Protein AF-A0A7V9RPB6-F1 (afdb_monomer_lite)

Sequence (83 aa):
FLPWSPFGGISKAGDLGSSFAPYAEIASQYGVSPQQVCLAWLLAKGGHVVPIPGASRPETITDSAQAGGLQLTDEELARLDAA

Secondary structure (DSSP, 8-state):
---BSTTSSTTTGGGHHHH-HHHHHHHHHHTS-HHHHHHHHHHHT-TT---B----SHHHHHHHHHGGG----HHHHHHHHT-

pLDDT: mean 93.18, std 6.24, range [61.16, 98.5]

Radius of gyration: 11.66 Å; chains: 1; bounding box: 31×27×21 Å

Structure (mmCIF, N/CA/C/O backbone):
data_AF-A0A7V9RPB6-F1
#
_entry.id   AF-A0A7V9RPB6-F1
#
loop_
_atom_site.group_PDB
_atom_site.id
_atom_site.type_symbol
_atom_site.label_atom_id
_atom_site.label_alt_id
_atom_site.label_comp_id
_atom_site.label_asym_id
_atom_site.label_entity_id
_atom_site.label_seq_id
_atom_site.pdbx_PDB_ins_code
_atom_site.Cartn_x
_atom_site.Cartn_y
_atom_site.Cartn_z
_atom_site.occupancy
_atom_site.B_iso_or_equiv
_atom_site.auth_seq_id
_atom_site.auth_comp_id
_atom_site.auth_asym_id
_atom_site.auth_atom_id
_atom_site.pdbx_PDB_model_num
ATOM 1 N N . PHE A 1 1 ? -4.208 -15.020 -9.056 1.00 75.69 1 PHE A N 1
ATOM 2 C CA . PHE A 1 1 ? -3.534 -14.041 -9.933 1.00 75.69 1 PHE A CA 1
ATOM 3 C C . PHE A 1 1 ? -2.316 -13.510 -9.190 1.00 75.69 1 PHE A C 1
ATOM 5 O O . PHE A 1 1 ? -2.427 -13.249 -7.999 1.00 75.69 1 PHE A O 1
ATOM 12 N N . LEU A 1 2 ? -1.158 -13.421 -9.849 1.00 61.16 2 LEU A N 1
ATOM 13 C CA . LEU A 1 2 ? 0.105 -12.993 -9.235 1.00 61.16 2 LEU A CA 1
ATOM 14 C C . LEU A 1 2 ? 0.569 -11.698 -9.913 1.00 61.16 2 LEU A C 1
ATOM 16 O O . LEU A 1 2 ? 1.247 -11.774 -10.940 1.00 61.16 2 LEU A O 1
ATOM 20 N N . PRO A 1 3 ? 0.173 -10.515 -9.413 1.00 75.94 3 PRO A N 1
ATOM 21 C CA . PRO A 1 3 ? 0.650 -9.266 -9.982 1.00 75.94 3 PRO A CA 1
ATOM 22 C C . PRO A 1 3 ? 2.152 -9.130 -9.717 1.00 75.94 3 PRO A C 1
ATOM 24 O O . PRO A 1 3 ? 2.596 -9.023 -8.570 1.00 75.94 3 PRO A O 1
ATOM 27 N N . TRP A 1 4 ? 2.932 -9.151 -10.796 1.00 82.44 4 TRP A N 1
ATOM 28 C CA . TRP A 1 4 ? 4.359 -8.854 -10.762 1.00 82.44 4 TRP A CA 1
ATOM 29 C C . TRP A 1 4 ? 4.581 -7.344 -10.855 1.00 82.44 4 TRP A C 1
ATOM 31 O O . TRP A 1 4 ? 3.907 -6.666 -11.628 1.00 82.44 4 TRP A O 1
ATOM 41 N N . SER A 1 5 ? 5.550 -6.827 -10.095 1.00 86.56 5 SER A N 1
ATOM 42 C CA . SER A 1 5 ? 5.862 -5.391 -10.029 1.00 86.56 5 SER A CA 1
ATOM 43 C C . SER A 1 5 ? 4.647 -4.517 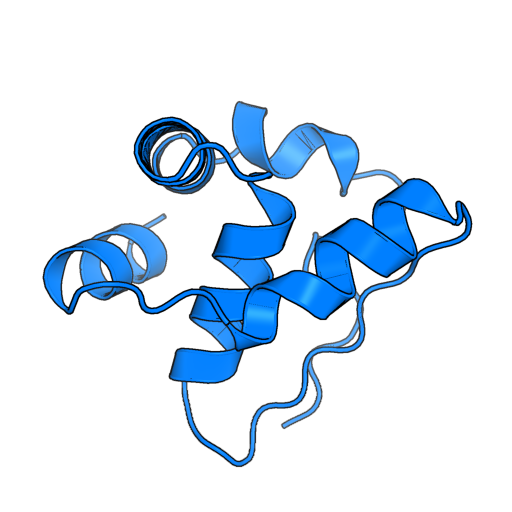-9.671 1.00 86.56 5 SER A C 1
ATOM 45 O O . SER A 1 5 ? 4.336 -3.581 -10.410 1.00 86.56 5 SER A O 1
ATOM 47 N N . PRO A 1 6 ? 3.978 -4.765 -8.525 1.00 89.19 6 PRO A N 1
ATOM 48 C CA . PRO A 1 6 ? 2.746 -4.062 -8.148 1.00 89.19 6 PRO A CA 1
ATOM 49 C C . PRO A 1 6 ? 2.897 -2.533 -8.071 1.00 89.19 6 PRO A C 1
ATOM 51 O O . PRO A 1 6 ? 1.927 -1.815 -8.259 1.00 89.19 6 PRO A O 1
ATOM 54 N N . PHE A 1 7 ? 4.115 -2.024 -7.868 1.00 91.56 7 PHE A N 1
ATOM 55 C CA . PHE A 1 7 ? 4.401 -0.587 -7.793 1.00 91.56 7 PHE A CA 1
ATOM 56 C C . PHE A 1 7 ? 4.856 0.040 -9.125 1.00 91.56 7 PHE A C 1
ATOM 58 O O . PHE A 1 7 ? 5.423 1.128 -9.138 1.00 91.56 7 PHE A O 1
ATOM 65 N N . GLY A 1 8 ? 4.697 -0.660 -10.253 1.00 86.06 8 GLY A N 1
ATOM 66 C CA . GLY A 1 8 ? 5.166 -0.183 -11.561 1.00 86.06 8 GLY A CA 1
ATOM 67 C C . GLY A 1 8 ? 6.669 -0.377 -11.808 1.00 86.06 8 GLY A C 1
ATOM 68 O O . GLY A 1 8 ? 7.235 0.252 -12.703 1.00 86.06 8 GLY A O 1
ATOM 69 N N . GLY A 1 9 ? 7.309 -1.262 -11.036 1.00 85.50 9 GLY A N 1
ATOM 70 C CA . GLY A 1 9 ? 8.729 -1.616 -11.136 1.00 85.50 9 GLY A CA 1
ATOM 71 C C . GLY A 1 9 ? 9.619 -0.911 -10.107 1.00 85.50 9 GLY A C 1
ATOM 72 O O . GLY A 1 9 ? 9.204 0.027 -9.430 1.00 85.50 9 GLY A O 1
ATOM 73 N N . ILE A 1 10 ? 10.871 -1.369 -9.981 1.00 81.19 10 ILE A N 1
ATOM 74 C CA . ILE A 1 10 ? 11.791 -0.911 -8.923 1.00 81.19 10 ILE A CA 1
ATOM 75 C C . ILE A 1 10 ? 12.124 0.585 -9.008 1.00 81.19 10 ILE A C 1
ATOM 77 O O . ILE A 1 10 ? 12.323 1.224 -7.982 1.00 81.19 10 ILE A O 1
ATOM 81 N N . SER A 1 11 ? 12.148 1.153 -10.217 1.00 84.50 11 SER A N 1
ATOM 82 C CA . SER A 1 11 ? 12.446 2.572 -10.439 1.00 84.50 11 SER A CA 1
ATOM 83 C C . SER A 1 11 ? 11.292 3.503 -10.076 1.00 84.50 11 SER A C 1
ATOM 85 O O . SER A 1 11 ? 11.550 4.661 -9.783 1.00 84.50 11 SER A O 1
ATOM 87 N N . LYS A 1 12 ? 10.047 3.011 -10.089 1.00 86.31 12 LYS A N 1
ATOM 88 C CA . LYS A 1 12 ? 8.840 3.808 -9.810 1.00 86.31 12 LYS A CA 1
ATOM 89 C C . LYS A 1 12 ? 8.265 3.573 -8.421 1.00 86.31 12 LYS A C 1
ATOM 91 O O . LYS A 1 12 ? 7.406 4.326 -7.980 1.00 86.31 12 LYS A O 1
ATOM 96 N N . ALA A 1 13 ? 8.747 2.550 -7.715 1.00 88.44 13 ALA A N 1
ATOM 97 C CA . ALA A 1 13 ? 8.198 2.161 -6.424 1.00 88.44 13 ALA A CA 1
ATOM 98 C C . ALA A 1 13 ? 8.192 3.307 -5.400 1.00 88.44 13 ALA A C 1
ATOM 100 O O . ALA A 1 13 ? 7.257 3.399 -4.611 1.00 88.44 13 ALA A O 1
ATOM 101 N N . GLY A 1 14 ? 9.197 4.191 -5.429 1.00 88.88 14 GLY A N 1
ATOM 102 C CA . GLY A 1 14 ? 9.277 5.355 -4.540 1.00 88.88 14 GLY A CA 1
ATOM 103 C C . GLY A 1 14 ? 8.257 6.459 -4.840 1.00 88.88 14 GLY A C 1
ATOM 104 O O . GLY A 1 14 ? 7.898 7.207 -3.935 1.00 88.88 14 GLY A O 1
ATOM 105 N N . ASP A 1 15 ? 7.740 6.519 -6.067 1.00 92.81 15 ASP A N 1
ATOM 106 C CA . ASP A 1 15 ? 6.884 7.611 -6.540 1.00 92.81 15 ASP A CA 1
ATOM 107 C C . ASP A 1 15 ? 5.392 7.334 -6.327 1.00 92.81 15 ASP A C 1
ATOM 109 O O . ASP A 1 15 ? 4.555 8.156 -6.688 1.00 92.81 15 ASP A O 1
ATOM 113 N N . LEU A 1 16 ? 5.022 6.181 -5.760 1.00 92.19 16 LEU A N 1
ATOM 114 C CA . LEU A 1 16 ? 3.622 5.770 -5.628 1.00 92.19 16 LEU A CA 1
ATOM 115 C C . LEU A 1 16 ? 2.773 6.834 -4.913 1.00 92.19 16 LEU A C 1
ATOM 117 O O . LEU A 1 16 ? 1.716 7.214 -5.408 1.00 92.19 16 LEU A O 1
ATOM 121 N N . GLY A 1 17 ? 3.262 7.357 -3.785 1.00 91.62 17 GLY A N 1
ATOM 122 C CA . GLY A 1 17 ? 2.541 8.372 -3.014 1.00 91.62 17 GLY A CA 1
ATOM 123 C C . GLY A 1 17 ? 2.461 9.738 -3.704 1.00 91.62 17 GLY A C 1
ATOM 124 O O . GLY A 1 17 ? 1.469 10.441 -3.549 1.00 91.62 17 GLY A O 1
ATOM 125 N N . SER A 1 18 ? 3.473 10.122 -4.485 1.00 93.12 18 SER A N 1
ATOM 126 C CA . SER A 1 18 ? 3.457 11.389 -5.232 1.00 93.12 18 SER A CA 1
ATOM 127 C C . SER A 1 18 ? 2.669 11.294 -6.539 1.00 93.12 18 SER A C 1
ATOM 129 O O . SER A 1 18 ? 2.134 12.298 -7.002 1.00 93.12 18 SER A O 1
ATOM 131 N N . SER A 1 19 ? 2.585 10.099 -7.126 1.00 93.94 19 SER A N 1
ATOM 132 C CA . SER A 1 19 ? 1.893 9.845 -8.393 1.00 93.94 19 SER A CA 1
ATOM 133 C C . SER A 1 19 ? 0.398 9.602 -8.205 1.00 93.94 19 SER A C 1
ATOM 135 O O . SER A 1 19 ? -0.384 9.955 -9.083 1.00 93.94 19 SER A O 1
ATOM 137 N N . PHE A 1 20 ? -0.006 9.026 -7.068 1.00 95.19 20 PHE A N 1
ATOM 138 C CA . PHE A 1 20 ? -1.395 8.675 -6.790 1.00 95.19 20 PHE A CA 1
ATOM 139 C C . PHE A 1 20 ? -1.813 9.177 -5.402 1.00 95.19 20 PHE A C 1
ATOM 141 O O . PHE A 1 20 ? -1.608 8.510 -4.385 1.00 95.19 20 PHE A O 1
ATOM 148 N N . ALA A 1 21 ? -2.441 10.358 -5.368 1.00 97.00 21 ALA A N 1
ATOM 149 C CA . ALA A 1 21 ? -2.838 11.030 -4.129 1.00 97.00 21 ALA A CA 1
ATOM 150 C C . ALA A 1 21 ? -3.676 10.158 -3.166 1.00 97.00 21 ALA A C 1
ATOM 152 O O . ALA A 1 21 ? -3.360 10.161 -1.975 1.00 97.00 21 ALA A O 1
ATOM 153 N N . PRO A 1 22 ? -4.656 9.342 -3.620 1.00 98.00 22 PRO A N 1
ATOM 154 C CA . PRO A 1 22 ? -5.443 8.506 -2.708 1.00 98.00 22 PRO A CA 1
ATOM 155 C C . PRO A 1 22 ? -4.601 7.539 -1.866 1.00 98.00 22 PRO A C 1
ATOM 157 O O . PRO A 1 22 ? -4.884 7.357 -0.683 1.00 98.00 22 PRO A O 1
ATOM 160 N N . TYR A 1 23 ? -3.526 6.976 -2.432 1.00 97.75 23 TYR A N 1
ATOM 161 C CA . TYR A 1 23 ? -2.630 6.074 -1.703 1.00 97.75 23 TYR A CA 1
ATOM 162 C C . TYR A 1 23 ? -1.859 6.818 -0.612 1.00 97.75 23 TYR A C 1
ATOM 164 O O . TYR A 1 23 ? -1.708 6.293 0.486 1.00 97.75 23 TYR A O 1
ATOM 172 N N . ALA A 1 24 ? -1.392 8.040 -0.887 1.00 97.94 24 ALA A N 1
ATOM 173 C CA . ALA A 1 24 ? -0.699 8.860 0.104 1.00 97.94 24 ALA A CA 1
ATOM 174 C C . ALA A 1 24 ? -1.629 9.350 1.222 1.00 97.94 24 ALA A C 1
ATOM 176 O O . ALA A 1 24 ? -1.252 9.323 2.392 1.00 97.94 24 ALA A O 1
ATOM 177 N N . GLU A 1 25 ? -2.843 9.774 0.877 1.00 98.31 25 GLU A N 1
ATOM 178 C CA . GLU A 1 25 ? -3.823 10.263 1.847 1.00 98.31 25 GLU A CA 1
ATOM 179 C C . GLU A 1 25 ? -4.252 9.164 2.821 1.00 98.31 25 GLU A C 1
ATOM 181 O O . GLU A 1 25 ? -4.204 9.368 4.033 1.00 98.31 25 GLU A O 1
ATOM 186 N N . ILE A 1 26 ? -4.611 7.984 2.304 1.00 98.50 26 ILE A N 1
ATOM 187 C CA . ILE A 1 26 ? -4.991 6.832 3.131 1.00 98.50 26 ILE A CA 1
ATOM 188 C C . ILE A 1 26 ? -3.788 6.368 3.961 1.00 98.50 26 ILE A C 1
ATOM 190 O O . ILE A 1 26 ? -3.906 6.169 5.168 1.00 98.50 26 ILE A O 1
ATOM 194 N N . ALA A 1 27 ? -2.595 6.287 3.367 1.00 98.19 27 ALA A N 1
ATOM 195 C CA . ALA A 1 27 ? -1.380 5.928 4.098 1.00 98.19 27 ALA A CA 1
ATOM 196 C C . ALA A 1 27 ? -1.127 6.859 5.296 1.00 98.19 27 ALA A C 1
ATOM 198 O O . ALA A 1 27 ? -0.807 6.392 6.390 1.00 98.19 27 ALA A O 1
ATOM 199 N N . SER A 1 28 ? -1.355 8.165 5.123 1.00 98.19 28 SER A N 1
ATOM 200 C CA . SER A 1 28 ? -1.245 9.147 6.203 1.00 98.19 28 SER A CA 1
ATOM 201 C C . SER A 1 28 ? -2.275 8.943 7.317 1.00 98.19 28 SER A C 1
ATOM 203 O O . SER A 1 28 ? -1.961 9.241 8.467 1.00 98.19 28 SER A O 1
ATOM 205 N N . GLN A 1 29 ? -3.485 8.473 7.007 1.00 98.06 29 GLN A N 1
ATOM 206 C CA . GLN A 1 29 ? -4.528 8.211 8.009 1.00 98.06 29 GLN A CA 1
ATOM 207 C C . GLN A 1 29 ? -4.166 7.018 8.900 1.00 98.06 29 GLN A C 1
ATOM 209 O O . GLN A 1 29 ? -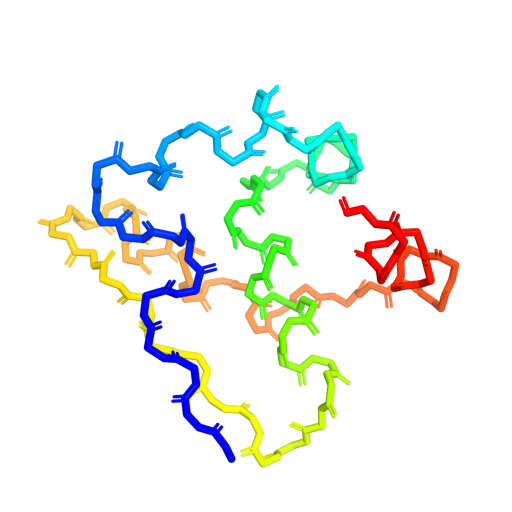4.386 7.062 10.110 1.00 98.06 29 GLN A O 1
ATOM 214 N N . TYR A 1 30 ? -3.557 5.988 8.313 1.00 97.62 30 TYR A N 1
ATOM 215 C CA . TYR A 1 30 ? -3.129 4.781 9.023 1.00 97.62 30 TYR A CA 1
ATOM 216 C C . TYR A 1 30 ? -1.704 4.862 9.595 1.00 97.62 30 TYR A C 1
ATOM 218 O O . TYR A 1 30 ? -1.309 3.989 10.365 1.00 97.62 30 TYR A O 1
ATOM 226 N N . GLY A 1 31 ? -0.924 5.889 9.241 1.00 97.81 31 GLY A N 1
ATOM 227 C CA . GLY A 1 31 ? 0.475 6.020 9.660 1.00 97.81 31 GLY A CA 1
ATOM 228 C C . GLY A 1 31 ? 1.399 4.966 9.035 1.00 97.81 31 GLY A C 1
ATOM 229 O O . GLY A 1 31 ? 2.350 4.523 9.675 1.00 97.81 31 GLY A O 1
ATOM 230 N N . VAL A 1 32 ? 1.100 4.552 7.804 1.00 98.25 32 VAL A N 1
ATOM 231 C CA . VAL A 1 32 ? 1.790 3.490 7.048 1.00 98.25 32 VAL A CA 1
AT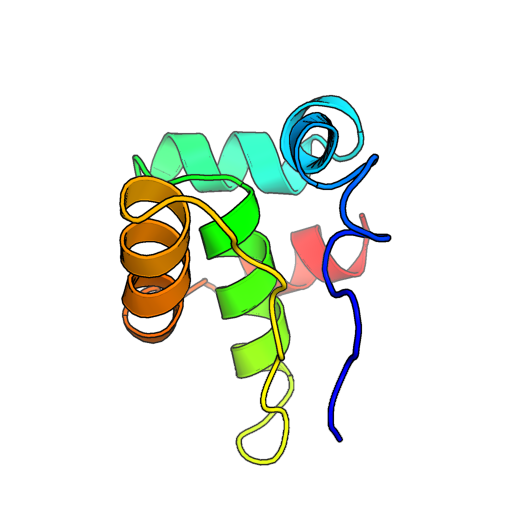OM 232 C C . VAL A 1 32 ? 2.378 4.043 5.750 1.00 98.25 32 VAL A C 1
ATOM 234 O O . VAL A 1 32 ? 2.195 5.217 5.428 1.00 98.25 32 VAL A O 1
ATOM 237 N N . SER A 1 33 ? 3.090 3.219 4.978 1.00 97.81 33 SER A N 1
ATOM 238 C CA . SER A 1 33 ? 3.570 3.627 3.654 1.00 97.81 33 SER A CA 1
ATOM 239 C C . SER A 1 33 ? 2.465 3.559 2.577 1.00 97.81 33 SER A C 1
ATOM 241 O O . SER A 1 33 ? 1.559 2.721 2.656 1.00 97.81 33 SER A O 1
ATOM 243 N N . PRO A 1 34 ? 2.540 4.370 1.501 1.00 97.56 34 PRO A N 1
ATOM 244 C CA . PRO A 1 34 ? 1.677 4.203 0.324 1.00 97.56 34 PRO A CA 1
ATOM 245 C C . PRO A 1 34 ? 1.774 2.801 -0.300 1.00 97.56 34 PRO A C 1
ATOM 247 O O . PRO A 1 34 ? 0.805 2.282 -0.854 1.00 97.56 34 PRO A O 1
ATOM 250 N N . GLN A 1 35 ? 2.943 2.165 -0.198 1.00 96.94 35 GLN A N 1
ATOM 251 C CA . GLN A 1 35 ? 3.207 0.823 -0.706 1.00 96.94 35 GLN A CA 1
ATOM 252 C C . GLN A 1 35 ? 2.438 -0.232 0.097 1.00 96.94 35 GLN A C 1
ATOM 254 O O . GLN A 1 35 ? 1.866 -1.142 -0.505 1.00 96.94 35 GLN A O 1
ATOM 259 N N . GLN A 1 36 ? 2.343 -0.080 1.423 1.00 97.75 36 GLN A N 1
ATOM 260 C CA . GLN A 1 36 ? 1.483 -0.919 2.259 1.00 97.75 36 GLN A CA 1
ATOM 261 C C . GLN A 1 36 ? 0.015 -0.806 1.849 1.00 97.75 36 GLN A C 1
ATOM 263 O O . GLN A 1 36 ? -0.644 -1.835 1.709 1.00 97.75 36 GLN A O 1
ATOM 268 N N . VAL A 1 37 ? -0.481 0.410 1.591 1.00 98.25 37 VAL A N 1
ATOM 269 C CA . VAL A 1 37 ? -1.862 0.629 1.122 1.00 98.25 37 VAL A CA 1
ATOM 270 C C . VAL A 1 37 ? -2.103 -0.066 -0.218 1.00 98.25 37 VAL A C 1
ATOM 272 O O . VAL A 1 37 ? -3.101 -0.763 -0.378 1.00 98.25 37 VAL A O 1
ATOM 275 N N . CYS A 1 38 ? -1.168 0.043 -1.165 1.00 97.31 38 CYS A N 1
ATOM 276 C CA . CYS A 1 38 ? -1.279 -0.632 -2.459 1.00 97.31 38 CYS A CA 1
ATOM 277 C C . CYS A 1 38 ? -1.299 -2.159 -2.339 1.00 97.31 38 CYS A C 1
ATOM 279 O O . CYS A 1 38 ? -2.119 -2.822 -2.977 1.00 97.31 38 CYS A O 1
ATOM 281 N N . LEU A 1 39 ? -0.441 -2.733 -1.495 1.00 97.00 39 LEU A N 1
ATOM 282 C CA . LEU A 1 39 ? -0.438 -4.174 -1.260 1.00 97.00 39 LEU A CA 1
ATOM 283 C C . LEU A 1 39 ? -1.714 -4.644 -0.551 1.00 97.00 39 LEU A C 1
ATOM 285 O O . LEU A 1 39 ? -2.267 -5.668 -0.947 1.00 97.00 39 LEU A O 1
ATOM 289 N N . ALA A 1 40 ? -2.208 -3.898 0.439 1.00 97.56 40 ALA A N 1
ATOM 290 C CA . ALA A 1 40 ? -3.463 -4.200 1.127 1.00 97.56 40 ALA A CA 1
ATOM 291 C C . ALA A 1 40 ? -4.661 -4.147 0.167 1.00 97.56 40 ALA A C 1
ATOM 293 O O . ALA A 1 40 ? -5.480 -5.065 0.147 1.00 97.56 40 ALA A O 1
ATOM 294 N N . TRP A 1 41 ? -4.709 -3.136 -0.703 1.00 97.56 41 TRP A N 1
ATOM 295 C CA . TRP A 1 41 ? -5.710 -3.034 -1.762 1.00 97.56 41 TRP A CA 1
ATOM 296 C C . TRP A 1 41 ? -5.663 -4.233 -2.717 1.00 97.56 41 TRP A C 1
ATOM 298 O O . TRP A 1 41 ? -6.698 -4.847 -2.970 1.00 97.56 41 TRP A O 1
ATOM 308 N N . LEU A 1 42 ? -4.474 -4.638 -3.185 1.00 96.06 42 LEU A N 1
ATOM 309 C CA . LEU A 1 42 ? -4.321 -5.825 -4.039 1.00 96.06 42 LEU A CA 1
ATOM 310 C C . LEU A 1 42 ? -4.799 -7.106 -3.346 1.00 96.06 42 LEU A C 1
ATOM 312 O O . LEU A 1 42 ? -5.492 -7.912 -3.966 1.00 96.06 42 LEU A O 1
ATOM 316 N N . LEU A 1 43 ? -4.452 -7.291 -2.070 1.00 95.69 43 LEU A N 1
ATOM 317 C CA . LEU A 1 43 ? -4.891 -8.438 -1.270 1.00 95.69 43 LEU A CA 1
ATOM 318 C C . LEU A 1 43 ? -6.421 -8.459 -1.094 1.00 95.69 43 LEU A C 1
ATOM 320 O O . LEU A 1 43 ? -7.030 -9.530 -1.139 1.00 95.69 43 LEU A O 1
ATOM 324 N N . ALA A 1 44 ? -7.058 -7.290 -0.974 1.00 95.56 44 ALA A N 1
ATOM 325 C CA . ALA A 1 44 ? -8.510 -7.160 -0.860 1.00 95.56 44 ALA A CA 1
ATOM 326 C C . ALA A 1 44 ? -9.267 -7.524 -2.153 1.00 95.56 44 ALA A C 1
ATOM 328 O O . ALA A 1 44 ? -10.444 -7.879 -2.092 1.00 95.56 44 ALA A O 1
ATOM 329 N N . LYS A 1 45 ? -8.610 -7.529 -3.327 1.00 93.06 45 LYS A N 1
ATOM 330 C CA . LYS A 1 45 ? -9.243 -7.939 -4.602 1.00 93.06 45 LYS A CA 1
ATOM 331 C C . LYS A 1 45 ? -9.616 -9.429 -4.645 1.00 93.06 45 LYS A C 1
ATOM 333 O O . LYS A 1 45 ? -10.321 -9.859 -5.557 1.00 93.06 45 LYS A O 1
ATOM 338 N N . GLY A 1 46 ? -9.168 -10.219 -3.669 1.00 89.88 46 GLY A N 1
ATOM 339 C CA . GLY A 1 46 ? -9.658 -11.568 -3.407 1.00 89.88 46 GLY A CA 1
ATOM 340 C C . GLY A 1 46 ? -8.563 -12.503 -2.905 1.00 89.88 46 GLY A C 1
ATOM 341 O O . GLY A 1 46 ? -7.402 -12.368 -3.275 1.00 89.88 46 GLY A O 1
ATOM 342 N N . GLY A 1 47 ? -8.938 -13.535 -2.141 1.00 87.50 47 GLY A N 1
ATOM 343 C CA . GLY A 1 47 ? -7.989 -14.455 -1.482 1.00 87.50 47 GLY A CA 1
ATOM 344 C C . GLY A 1 47 ? -7.087 -15.293 -2.405 1.00 87.50 47 GLY A C 1
ATOM 345 O O . GLY A 1 47 ? -6.261 -16.064 -1.931 1.00 87.50 47 GLY A O 1
ATOM 346 N N . HIS A 1 48 ? -7.234 -15.159 -3.723 1.00 89.62 48 HIS A N 1
ATOM 347 C CA . HIS A 1 48 ? -6.384 -15.782 -4.740 1.00 89.62 48 HIS A CA 1
ATOM 348 C C . HIS A 1 48 ? -5.377 -14.790 -5.360 1.00 89.62 48 HIS A C 1
ATOM 350 O O . HIS A 1 48 ? -4.660 -15.146 -6.306 1.00 89.62 48 HIS A O 1
ATOM 356 N N . VAL A 1 49 ? -5.359 -13.540 -4.890 1.00 92.69 49 VAL A N 1
ATOM 357 C CA . VAL A 1 49 ? -4.410 -12.500 -5.285 1.00 92.69 49 VAL A CA 1
ATOM 358 C C . VAL A 1 49 ? -3.271 -12.484 -4.277 1.00 92.69 49 VAL A C 1
ATOM 360 O O . VAL A 1 49 ? -3.480 -12.241 -3.094 1.00 92.69 49 VAL A O 1
ATOM 363 N N . VAL A 1 50 ? -2.056 -12.758 -4.751 1.00 91.06 50 VAL A N 1
ATOM 364 C CA . VAL A 1 50 ? -0.845 -12.725 -3.922 1.00 91.06 50 VAL A CA 1
ATOM 365 C C . VAL A 1 50 ? 0.159 -11.799 -4.609 1.00 91.06 50 VAL A C 1
ATOM 367 O O . VAL A 1 50 ? 0.785 -12.214 -5.589 1.00 91.06 50 VAL A O 1
ATOM 370 N N . PRO A 1 51 ? 0.270 -10.528 -4.183 1.00 91.56 51 PRO A N 1
ATOM 371 C CA .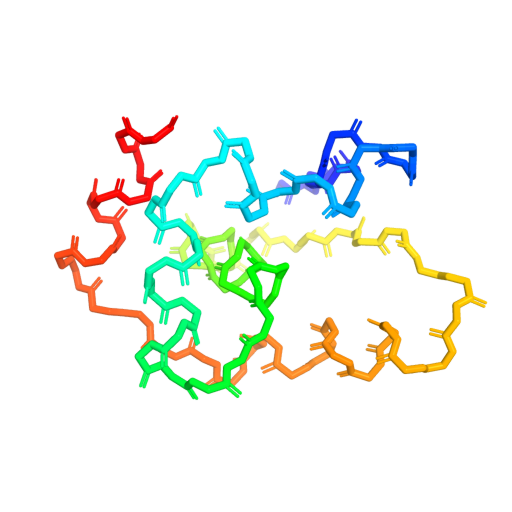 PRO A 1 51 ? 1.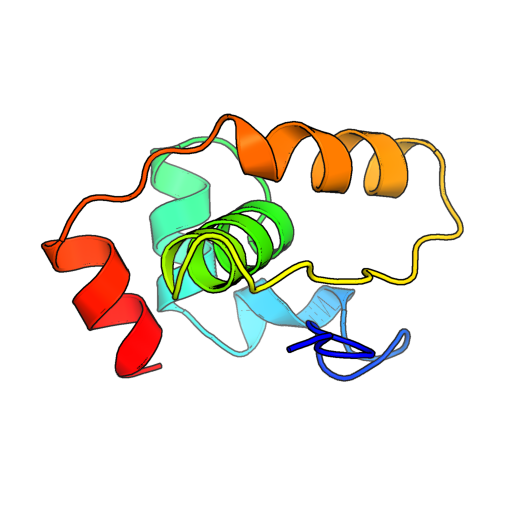214 -9.595 -4.778 1.00 91.56 51 PRO A CA 1
ATOM 372 C C . PRO A 1 51 ? 2.657 -9.994 -4.464 1.00 91.56 51 PRO A C 1
ATOM 374 O O . PRO A 1 51 ? 2.964 -10.438 -3.359 1.00 91.56 51 PRO A O 1
ATOM 377 N N . ILE A 1 52 ? 3.550 -9.813 -5.440 1.00 90.31 52 ILE A N 1
ATOM 378 C CA . ILE A 1 52 ? 4.984 -10.099 -5.296 1.00 90.31 52 ILE A CA 1
ATOM 379 C C . ILE A 1 52 ? 5.748 -8.771 -5.403 1.00 90.31 52 ILE A C 1
ATOM 381 O O . ILE A 1 52 ? 6.182 -8.395 -6.499 1.00 90.31 52 ILE A O 1
ATOM 385 N N . PRO A 1 53 ? 5.875 -8.009 -4.301 1.00 89.75 53 PRO A N 1
ATOM 386 C CA . PRO A 1 53 ? 6.662 -6.786 -4.299 1.00 89.75 53 PRO A CA 1
ATOM 387 C C . PRO A 1 53 ? 8.151 -7.115 -4.434 1.00 89.75 53 PRO A C 1
ATOM 389 O O . PRO A 1 53 ? 8.686 -7.982 -3.744 1.00 89.75 53 PRO A O 1
ATOM 392 N N . GLY A 1 54 ? 8.838 -6.396 -5.320 1.00 88.50 54 GLY A N 1
ATOM 393 C CA . GLY A 1 54 ? 10.296 -6.395 -5.338 1.00 88.50 54 GLY A CA 1
ATOM 394 C C . GLY A 1 54 ? 10.823 -5.520 -4.202 1.00 88.50 54 GLY A C 1
ATOM 395 O O . GLY A 1 54 ? 10.462 -4.349 -4.124 1.00 88.50 54 GLY A O 1
ATOM 396 N N . ALA A 1 55 ? 11.688 -6.066 -3.349 1.00 85.50 55 ALA A N 1
ATOM 397 C CA . ALA A 1 55 ? 12.331 -5.334 -2.262 1.00 85.50 55 ALA A CA 1
ATOM 398 C C . ALA A 1 55 ? 13.775 -5.822 -2.082 1.00 85.50 55 ALA A C 1
ATOM 400 O O . ALA A 1 55 ? 14.038 -7.022 -2.082 1.00 85.50 55 ALA A O 1
ATOM 401 N N . SER A 1 56 ? 14.716 -4.889 -1.942 1.00 88.56 56 SER A N 1
ATOM 402 C CA . SER A 1 56 ? 16.150 -5.171 -1.746 1.00 88.56 56 SER A CA 1
ATOM 403 C C . SER A 1 56 ? 16.692 -4.644 -0.415 1.00 88.56 56 SER A C 1
ATOM 405 O O . SER A 1 56 ? 17.851 -4.878 -0.081 1.00 88.56 56 SER A O 1
ATOM 407 N N . ARG A 1 57 ? 15.855 -3.932 0.347 1.00 92.19 57 ARG A N 1
ATOM 408 C CA . ARG A 1 57 ? 16.194 -3.288 1.617 1.00 92.19 57 ARG A CA 1
ATOM 409 C C . ARG A 1 57 ? 15.357 -3.894 2.754 1.00 92.19 57 ARG A C 1
ATOM 411 O O . ARG A 1 57 ? 14.132 -3.951 2.593 1.00 92.19 57 ARG A O 1
ATOM 418 N N . PRO A 1 58 ? 15.958 -4.321 3.882 1.00 96.12 58 PRO A N 1
ATOM 419 C CA . PRO A 1 58 ? 15.239 -4.930 5.010 1.00 96.12 58 PRO A CA 1
ATOM 420 C C . PRO A 1 58 ? 14.023 -4.135 5.506 1.00 96.12 58 PRO A C 1
ATOM 422 O O . PRO A 1 58 ? 12.978 -4.708 5.809 1.00 96.12 58 PRO A O 1
ATOM 425 N N . GLU A 1 59 ? 14.132 -2.812 5.534 1.00 94.75 59 GLU A N 1
ATOM 426 C CA . GLU A 1 59 ? 13.066 -1.892 5.916 1.00 94.75 59 GLU A CA 1
ATOM 427 C C . GLU A 1 59 ? 11.855 -1.998 4.978 1.00 94.75 59 GLU A C 1
ATOM 429 O O . GLU A 1 59 ? 10.733 -2.137 5.449 1.00 94.75 59 GLU A O 1
ATOM 434 N N . THR A 1 60 ? 12.071 -2.049 3.660 1.00 93.56 60 THR A N 1
ATOM 435 C CA . THR A 1 60 ? 10.985 -2.170 2.666 1.00 93.56 60 THR A CA 1
ATOM 436 C C . THR A 1 60 ? 10.368 -3.568 2.624 1.00 93.56 60 THR A C 1
ATOM 438 O O . THR A 1 60 ? 9.188 -3.714 2.308 1.00 93.56 60 THR A O 1
ATOM 441 N N . ILE A 1 61 ? 11.151 -4.598 2.969 1.00 94.88 61 ILE A N 1
ATOM 442 C CA . ILE A 1 61 ? 10.652 -5.969 3.144 1.00 94.88 61 ILE A CA 1
ATOM 443 C C . ILE A 1 61 ? 9.700 -6.009 4.339 1.00 94.88 61 ILE A C 1
ATOM 445 O O . ILE A 1 61 ? 8.592 -6.529 4.229 1.00 94.88 61 ILE A O 1
ATOM 449 N N . THR A 1 62 ? 10.131 -5.434 5.464 1.00 96.31 62 THR A N 1
ATOM 450 C CA . THR A 1 62 ? 9.336 -5.381 6.694 1.00 96.31 62 THR A CA 1
ATOM 451 C C . THR A 1 62 ? 8.049 -4.599 6.465 1.00 96.31 62 THR A C 1
ATOM 453 O O . THR A 1 62 ? 6.979 -5.105 6.778 1.00 96.31 62 THR A O 1
ATOM 456 N N . ASP A 1 63 ? 8.148 -3.420 5.852 1.00 96.31 63 ASP A N 1
ATOM 457 C CA . ASP A 1 63 ? 7.013 -2.581 5.462 1.00 96.31 63 ASP A CA 1
ATOM 458 C C . ASP A 1 63 ? 5.995 -3.356 4.606 1.00 96.31 63 ASP A C 1
ATOM 460 O O . ASP A 1 63 ? 4.834 -3.496 4.986 1.00 96.31 63 ASP A O 1
ATOM 464 N N . SER A 1 64 ? 6.451 -3.989 3.519 1.00 95.94 64 SER A N 1
ATOM 465 C CA . SER A 1 64 ? 5.586 -4.782 2.633 1.00 95.94 64 SER A CA 1
ATOM 466 C C . SER A 1 64 ? 4.896 -5.942 3.358 1.00 95.94 64 SER A C 1
ATOM 468 O O . SER A 1 64 ? 3.727 -6.226 3.102 1.00 95.94 64 SER A O 1
ATOM 470 N N . ALA A 1 65 ? 5.598 -6.612 4.278 1.00 95.25 65 ALA A N 1
ATOM 471 C CA . ALA A 1 65 ? 5.051 -7.735 5.037 1.00 95.25 65 ALA A CA 1
ATOM 472 C C . ALA A 1 65 ? 3.915 -7.318 5.987 1.00 95.25 65 ALA A C 1
ATOM 474 O O . ALA A 1 65 ? 3.016 -8.116 6.251 1.00 95.25 65 ALA A O 1
ATOM 475 N N . GLN A 1 66 ? 3.917 -6.071 6.468 1.00 96.94 66 GLN A N 1
ATOM 476 C CA . GLN A 1 66 ? 2.862 -5.552 7.341 1.00 96.94 66 GLN A CA 1
ATOM 477 C C . GLN A 1 66 ? 1.558 -5.233 6.591 1.00 96.94 66 GLN A C 1
ATOM 479 O O . GLN A 1 66 ? 0.515 -5.078 7.224 1.00 96.94 66 GLN A O 1
ATOM 484 N N . ALA A 1 67 ? 1.569 -5.166 5.254 1.00 97.00 67 ALA A N 1
ATOM 485 C CA . ALA A 1 67 ? 0.377 -4.846 4.463 1.00 97.00 67 ALA A CA 1
ATOM 486 C C . ALA A 1 67 ? -0.788 -5.827 4.683 1.00 97.00 67 ALA A C 1
ATOM 488 O O . ALA A 1 67 ? -1.945 -5.423 4.645 1.00 97.00 67 ALA A O 1
ATOM 489 N N . GLY A 1 68 ? -0.503 -7.104 4.968 1.00 94.62 68 GLY A N 1
ATOM 490 C CA . GLY A 1 68 ? -1.542 -8.110 5.223 1.00 94.62 68 GLY A CA 1
ATOM 491 C C . GLY A 1 68 ? -2.361 -7.868 6.497 1.00 94.62 68 GLY A C 1
ATOM 492 O O . GLY A 1 68 ? -3.438 -8.439 6.642 1.00 94.62 68 GLY A O 1
ATOM 493 N N . GLY A 1 69 ? -1.869 -7.029 7.414 1.00 95.19 69 GLY A N 1
ATOM 494 C CA . GLY A 1 69 ? -2.600 -6.620 8.614 1.00 95.19 69 GLY A CA 1
ATOM 495 C C . GLY A 1 69 ? -3.490 -5.390 8.416 1.00 95.19 69 GLY A C 1
ATOM 496 O O . GLY A 1 69 ? -4.305 -5.095 9.287 1.00 95.19 69 GLY A O 1
ATOM 497 N N . LEU A 1 70 ? -3.355 -4.672 7.296 1.00 97.56 70 LEU A N 1
ATOM 498 C CA . LEU A 1 70 ? -4.103 -3.447 7.030 1.00 97.56 70 LEU A CA 1
ATOM 499 C C . LEU A 1 70 ? -5.487 -3.778 6.458 1.00 97.56 70 LEU A C 1
ATOM 501 O O . LEU A 1 70 ? -5.603 -4.392 5.400 1.00 97.56 70 LEU A O 1
ATOM 505 N N . GLN A 1 71 ? -6.535 -3.362 7.168 1.00 96.56 71 GLN A N 1
ATOM 506 C CA . GLN A 1 71 ? -7.926 -3.504 6.740 1.00 96.56 71 GLN A CA 1
ATOM 507 C C . GLN A 1 71 ? -8.431 -2.150 6.236 1.00 96.56 71 GLN A C 1
ATOM 509 O O . GLN A 1 71 ? -8.569 -1.213 7.024 1.00 96.56 71 GLN A O 1
ATOM 514 N N . LEU A 1 72 ? -8.671 -2.068 4.929 1.00 97.75 72 LEU A N 1
ATOM 515 C CA . LEU A 1 72 ? -9.211 -0.887 4.256 1.00 97.75 72 LEU A CA 1
ATOM 516 C C . LEU A 1 72 ? -10.742 -0.936 4.269 1.00 97.75 72 LEU A C 1
ATOM 518 O O . LEU A 1 72 ? -11.319 -2.020 4.147 1.00 97.75 72 LEU A O 1
ATOM 522 N N . THR A 1 73 ? -11.396 0.216 4.402 1.00 98.19 73 THR A N 1
ATOM 523 C CA . THR A 1 73 ? -12.863 0.291 4.316 1.00 98.19 73 THR A CA 1
ATOM 524 C C . THR A 1 73 ? -13.348 0.143 2.874 1.00 98.19 73 THR A C 1
ATOM 526 O O . THR A 1 73 ? -12.593 0.341 1.919 1.00 98.19 73 THR A O 1
ATOM 529 N N . ASP A 1 74 ? -14.635 -0.161 2.693 1.00 97.88 74 ASP A N 1
ATOM 530 C CA . ASP A 1 74 ? -15.238 -0.227 1.358 1.00 97.88 74 ASP A CA 1
ATOM 531 C C . ASP A 1 74 ? -15.131 1.118 0.615 1.00 97.88 74 ASP A C 1
ATOM 533 O O . ASP A 1 74 ? -14.899 1.139 -0.597 1.00 97.88 74 ASP A O 1
ATOM 537 N N . GLU A 1 75 ? -15.237 2.252 1.324 1.00 97.88 75 GLU A N 1
ATOM 538 C CA . GLU A 1 75 ? -15.042 3.568 0.706 1.00 97.88 75 GLU A CA 1
ATOM 539 C C . GLU A 1 75 ? -13.595 3.781 0.255 1.00 97.88 75 GLU A C 1
ATOM 541 O O . GLU A 1 75 ? -13.355 4.322 -0.824 1.00 97.88 75 GLU A O 1
ATOM 546 N N . GLU A 1 76 ? -12.618 3.356 1.053 1.00 98.31 76 GLU A N 1
ATOM 547 C CA . GLU A 1 76 ? -11.200 3.461 0.706 1.00 98.31 76 GLU A CA 1
ATOM 548 C C . GLU A 1 76 ? -10.847 2.578 -0.485 1.00 98.31 76 GLU A C 1
ATOM 550 O O . GLU A 1 76 ? -10.186 3.039 -1.415 1.00 98.31 76 GLU A O 1
ATOM 555 N N . LEU A 1 77 ? -11.344 1.339 -0.508 1.00 98.00 77 LEU A N 1
ATOM 556 C CA . LEU A 1 77 ? -11.183 0.439 -1.647 1.00 98.00 77 LEU A CA 1
ATOM 557 C C . LEU A 1 77 ? -11.772 1.048 -2.924 1.00 98.00 77 LEU A C 1
ATOM 559 O O . LEU A 1 77 ? -11.113 1.028 -3.964 1.00 98.00 77 LEU A O 1
ATOM 563 N N . ALA A 1 78 ? -12.960 1.654 -2.843 1.00 97.75 78 ALA A N 1
ATOM 564 C CA . ALA A 1 78 ? -13.577 2.337 -3.978 1.00 97.75 78 ALA A CA 1
ATOM 565 C C . ALA A 1 78 ? -12.763 3.556 -4.449 1.00 97.75 78 ALA A C 1
ATOM 567 O O . ALA A 1 78 ? -12.641 3.791 -5.651 1.00 97.75 78 ALA A O 1
ATOM 568 N N . ARG A 1 79 ? -12.171 4.322 -3.522 1.00 97.62 79 ARG A N 1
ATOM 569 C CA . ARG A 1 79 ? -11.278 5.445 -3.858 1.00 97.62 79 ARG A CA 1
ATOM 570 C C . ARG A 1 79 ? -10.004 4.975 -4.554 1.00 97.62 79 ARG A C 1
ATOM 572 O O . ARG A 1 79 ? -9.562 5.631 -5.491 1.00 97.62 79 ARG A O 1
ATOM 579 N N . LEU A 1 80 ? -9.424 3.865 -4.101 1.00 97.00 80 LEU A N 1
ATOM 580 C CA . LEU A 1 80 ? -8.210 3.285 -4.680 1.00 97.00 80 LEU A CA 1
ATOM 581 C C . LEU A 1 80 ? -8.468 2.642 -6.049 1.00 97.00 80 LEU A C 1
ATOM 583 O O . LEU A 1 80 ? -7.609 2.723 -6.917 1.00 97.00 80 LEU A O 1
ATOM 587 N N . ASP A 1 81 ? -9.654 2.070 -6.270 1.00 96.31 81 ASP A N 1
ATOM 588 C CA . ASP A 1 81 ? -10.069 1.542 -7.578 1.00 96.31 81 ASP A CA 1
ATOM 589 C C . ASP A 1 81 ? -10.222 2.635 -8.655 1.00 96.31 81 ASP A C 1
ATOM 591 O O . ASP A 1 81 ? -10.120 2.340 -9.846 1.00 96.31 81 ASP A O 1
ATOM 595 N N . ALA A 1 82 ? -10.479 3.883 -8.251 1.00 94.56 82 ALA A N 1
ATOM 596 C CA . ALA A 1 82 ? -10.660 5.026 -9.149 1.00 94.56 82 A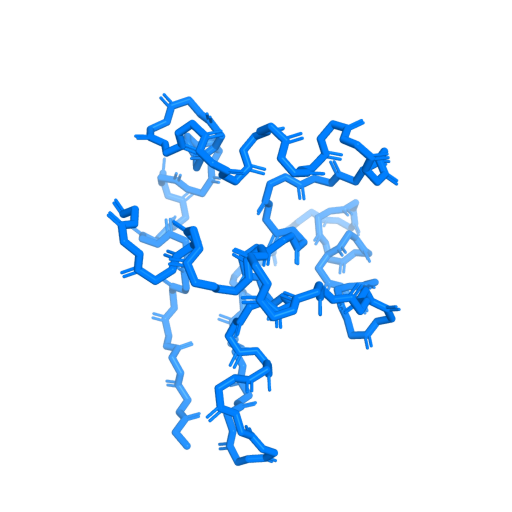LA A CA 1
ATOM 597 C C . ALA A 1 82 ? -9.380 5.856 -9.383 1.00 94.56 82 ALA A C 1
ATOM 599 O O . ALA A 1 82 ? -9.434 6.846 -10.119 1.00 94.56 82 ALA A O 1
ATOM 600 N N . ALA A 1 83 ? -8.271 5.489 -8.733 1.00 88.25 83 ALA A N 1
ATOM 601 C CA . ALA A 1 83 ? -6.982 6.184 -8.773 1.00 88.25 83 ALA A CA 1
ATOM 602 C C . ALA A 1 83 ? -6.084 5.673 -9.909 1.00 88.25 83 ALA A C 1
ATOM 604 O O . ALA A 1 83 ? -5.414 6.522 -10.539 1.00 88.25 83 ALA A O 1
#

Foldseek 3Di:
DEDEALQVDPVRNVCQCVVQVLLVVVCVVVVAHSLLVSLLLQCVVDVVYDYDHDDDDPVVVVRNVCSVVDDDDPVSSVSVVVD